Protein AF-A0A2T2X7V3-F1 (afdb_monomer_lite)

Secondary structure (DSSP, 8-state):
--PPBPHHHHHHHHHHHHHHTTTS--HHHHHTSPPEEEEE--SS-EEEEEE-SS-EEEEEEESSGGGS-HHHHHHHHHHHHHHHHGGG--HHHHHHHHHHSTTS-SEE-TTT--EESSHHHHHHHIIIIIIHHHHHHH--

pLDDT: mean 86.08, std 11.02, range [38.09, 95.12]

Sequence (140 aa):
MRKPLQTYYLRKLINTLVDASLTSPSLAEMVHHHLQVEWIRGRRLSQYRIFDSREVYWELSVIDAHGYTDLLYQQGLALLAIAVNGALVAPSDEERAKQLFPSRAFRTCPYCGQRFHSWLDYYGHYQLDHLLEHQRRKAI

Organism: NCBI:txid453960

InterPro domains:
  IPR013087 Zinc finger C2H2-type [PS00028] (109-130)

Structure (mmCIF, N/CA/C/O backbone):
data_AF-A0A2T2X7V3-F1
#
_entry.id   AF-A0A2T2X7V3-F1
#
loop_
_atom_site.group_PDB
_atom_site.id
_atom_site.type_symbol
_atom_site.label_atom_id
_atom_site.label_alt_id
_atom_site.label_comp_id
_atom_site.label_asym_id
_atom_site.label_entity_id
_atom_site.label_seq_id
_atom_site.pdbx_PDB_ins_code
_atom_site.Cartn_x
_atom_site.Cartn_y
_atom_site.Cartn_z
_atom_site.occupancy
_atom_site.B_iso_or_equiv
_atom_site.auth_seq_id
_atom_site.auth_comp_id
_atom_site.auth_asym_id
_atom_site.auth_atom_id
_atom_site.pdbx_PDB_model_num
ATOM 1 N N . MET A 1 1 ? -2.309 19.474 9.255 1.00 38.09 1 MET A N 1
ATOM 2 C CA . MET A 1 1 ? -3.763 19.383 9.542 1.00 38.09 1 MET A CA 1
ATOM 3 C C . MET A 1 1 ? -4.158 17.918 9.717 1.00 38.09 1 MET A C 1
ATOM 5 O O . MET A 1 1 ? -4.086 17.170 8.754 1.00 38.09 1 MET A O 1
ATOM 9 N N . ARG A 1 2 ? -4.554 17.511 10.932 1.00 55.66 2 ARG A N 1
ATOM 10 C CA . ARG A 1 2 ? -5.025 16.155 11.281 1.00 55.66 2 ARG A CA 1
ATOM 11 C C . ARG A 1 2 ? -6.539 16.040 11.046 1.00 55.66 2 ARG A C 1
ATOM 13 O O . ARG A 1 2 ? -7.309 16.073 12.001 1.00 55.66 2 ARG A O 1
ATOM 20 N N . LYS A 1 3 ? -7.000 16.001 9.791 1.00 69.25 3 LYS A N 1
ATOM 21 C CA . LYS A 1 3 ? -8.415 15.685 9.525 1.00 69.25 3 LYS A CA 1
ATOM 22 C C . LYS A 1 3 ? -8.567 14.164 9.498 1.00 69.25 3 LYS A C 1
ATOM 24 O O . LYS A 1 3 ? -7.898 13.531 8.684 1.00 69.25 3 LYS A O 1
ATOM 29 N N . PRO A 1 4 ? -9.390 13.571 10.375 1.00 80.94 4 PRO A N 1
ATOM 30 C CA . PRO A 1 4 ? -9.609 12.142 10.328 1.00 80.94 4 PRO A CA 1
ATOM 31 C C . PRO A 1 4 ? -10.398 11.777 9.062 1.00 80.94 4 PRO A C 1
ATOM 33 O O . PRO A 1 4 ? -11.247 12.537 8.593 1.00 80.94 4 PRO A O 1
ATOM 36 N N . LEU A 1 5 ? -10.072 10.628 8.486 1.00 87.00 5 LEU A N 1
ATOM 37 C CA . LEU A 1 5 ? -10.590 10.138 7.218 1.00 87.00 5 LEU A CA 1
ATOM 38 C C . LEU A 1 5 ? -11.748 9.164 7.452 1.00 87.00 5 LEU A C 1
ATOM 40 O O . LEU A 1 5 ? -11.781 8.427 8.435 1.00 87.00 5 LEU A O 1
ATOM 44 N N . GLN A 1 6 ? -12.688 9.126 6.515 1.00 90.62 6 GLN A N 1
ATOM 45 C CA . GLN A 1 6 ? -13.579 7.972 6.376 1.00 90.62 6 GLN A CA 1
ATOM 46 C C . GLN A 1 6 ? -12.868 6.874 5.582 1.00 90.62 6 GLN A C 1
ATOM 48 O O . GLN A 1 6 ? -11.966 7.151 4.783 1.00 90.62 6 GLN A O 1
ATOM 53 N N . THR A 1 7 ? -13.309 5.632 5.751 1.00 88.81 7 THR A N 1
ATOM 54 C CA . THR A 1 7 ? -12.705 4.441 5.141 1.00 88.81 7 THR A CA 1
ATOM 55 C C . THR A 1 7 ? -12.670 4.529 3.611 1.00 88.81 7 THR A C 1
ATOM 57 O O . THR A 1 7 ? -11.680 4.147 2.986 1.00 88.81 7 THR A O 1
ATOM 60 N N . TYR A 1 8 ? -13.689 5.134 2.991 1.00 90.62 8 TYR A N 1
ATOM 61 C CA . TYR A 1 8 ? -13.697 5.420 1.552 1.00 90.62 8 TYR A CA 1
ATOM 62 C C . TYR A 1 8 ? -12.515 6.305 1.110 1.00 90.62 8 TYR A C 1
ATOM 64 O O . TYR A 1 8 ? -11.807 5.979 0.152 1.00 90.62 8 TYR A O 1
ATOM 72 N N . TYR A 1 9 ? -12.267 7.407 1.824 1.00 91.75 9 TYR A N 1
ATOM 73 C CA . TYR A 1 9 ? -11.177 8.332 1.504 1.00 91.75 9 TYR A CA 1
ATOM 74 C C . TYR A 1 9 ? -9.807 7.739 1.815 1.00 91.75 9 TYR A C 1
ATOM 76 O O . TYR A 1 9 ? -8.867 7.990 1.065 1.00 91.75 9 TYR A O 1
ATOM 84 N N . LEU A 1 10 ? -9.703 6.908 2.856 1.0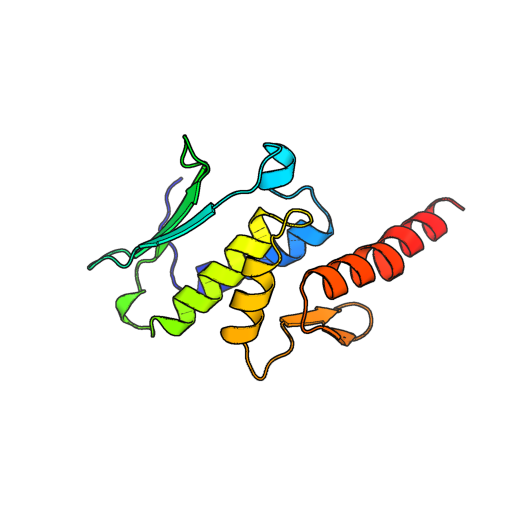0 91.44 10 LEU A N 1
ATOM 85 C CA . LEU A 1 10 ? -8.492 6.136 3.125 1.00 91.44 10 LEU A CA 1
ATOM 86 C C . LEU A 1 10 ? -8.139 5.242 1.930 1.00 91.44 10 LEU A C 1
ATOM 88 O O . LEU A 1 10 ? -7.010 5.284 1.451 1.00 91.44 10 LEU A O 1
ATOM 92 N N . ARG A 1 11 ? -9.104 4.475 1.403 1.00 90.19 11 ARG A N 1
ATOM 93 C CA . ARG A 1 11 ? -8.875 3.612 0.232 1.00 90.19 11 ARG A CA 1
ATOM 94 C C . ARG A 1 11 ? -8.400 4.417 -0.976 1.00 90.19 11 ARG A C 1
ATOM 96 O O . ARG A 1 11 ? -7.521 3.970 -1.710 1.00 90.19 11 ARG A O 1
ATOM 103 N N . LYS A 1 12 ? -8.996 5.592 -1.201 1.00 91.31 12 LYS A N 1
ATOM 104 C CA . LYS A 1 12 ? -8.592 6.492 -2.286 1.00 91.31 12 LYS A CA 1
ATOM 105 C C . LYS A 1 12 ? -7.152 6.972 -2.091 1.00 91.31 12 LYS A C 1
ATOM 107 O O . LYS A 1 12 ? -6.366 6.852 -3.020 1.00 91.31 12 LYS A O 1
ATOM 112 N N . LEU A 1 13 ? -6.809 7.433 -0.887 1.00 92.62 13 LEU A N 1
ATOM 113 C CA . LEU A 1 13 ? -5.464 7.895 -0.547 1.00 92.62 13 LEU A CA 1
ATOM 114 C C . LEU A 1 13 ? -4.416 6.796 -0.744 1.00 92.62 13 LEU A C 1
ATOM 116 O O . LEU A 1 13 ? -3.433 7.031 -1.432 1.00 92.62 13 LEU A O 1
ATOM 120 N N . ILE A 1 14 ? -4.640 5.600 -0.193 1.00 92.62 14 ILE A N 1
ATOM 121 C CA . ILE A 1 14 ? -3.696 4.479 -0.316 1.00 92.62 14 ILE A CA 1
ATOM 122 C C . ILE A 1 14 ? -3.443 4.151 -1.788 1.00 92.62 14 ILE A C 1
ATOM 124 O O . ILE A 1 14 ? -2.294 4.056 -2.196 1.00 92.62 14 ILE A O 1
ATOM 128 N N . ASN A 1 15 ? -4.494 4.047 -2.607 1.00 88.75 15 ASN A N 1
ATOM 129 C CA . ASN A 1 15 ? -4.325 3.802 -4.040 1.00 88.75 15 ASN A CA 1
ATOM 130 C C . ASN A 1 15 ? -3.517 4.905 -4.727 1.00 88.75 15 ASN A C 1
ATOM 132 O O . ASN A 1 15 ? -2.638 4.591 -5.519 1.00 88.75 15 ASN A O 1
ATOM 136 N N . THR A 1 16 ? -3.786 6.172 -4.402 1.00 90.38 16 THR A N 1
ATOM 137 C CA . THR A 1 16 ? -3.016 7.301 -4.932 1.00 90.38 16 THR A CA 1
ATOM 138 C C . THR A 1 16 ? -1.546 7.228 -4.529 1.00 90.38 16 THR A C 1
ATOM 140 O O . THR A 1 16 ? -0.693 7.509 -5.359 1.00 90.38 16 THR A O 1
ATOM 143 N N . LEU A 1 17 ? -1.234 6.832 -3.293 1.00 91.25 17 LEU A N 1
ATOM 144 C CA . LEU A 1 17 ? 0.151 6.681 -2.843 1.00 91.25 17 LEU A CA 1
ATOM 145 C C . LEU A 1 17 ? 0.857 5.514 -3.552 1.00 91.25 17 LEU A C 1
ATOM 147 O O . LEU A 1 17 ? 1.997 5.676 -3.967 1.00 91.25 17 LEU A O 1
ATOM 151 N N . VAL A 1 18 ? 0.175 4.376 -3.743 1.00 90.19 18 VAL A N 1
ATOM 152 C CA . VAL A 1 18 ? 0.707 3.231 -4.511 1.00 90.19 18 VAL A CA 1
ATOM 153 C C . VAL A 1 18 ? 0.972 3.611 -5.970 1.00 90.19 18 VAL A C 1
ATOM 155 O O . VAL A 1 18 ? 1.954 3.171 -6.550 1.00 90.19 18 VAL A O 1
ATOM 158 N N . ASP A 1 19 ? 0.107 4.417 -6.586 1.00 86.69 19 ASP A N 1
ATOM 159 C CA . ASP A 1 19 ? 0.345 4.884 -7.955 1.00 86.69 19 ASP A CA 1
ATOM 160 C C . ASP A 1 19 ? 1.479 5.920 -8.003 1.00 86.69 19 ASP A C 1
ATOM 162 O O . ASP A 1 19 ? 2.297 5.906 -8.918 1.00 86.69 19 ASP A O 1
ATOM 166 N N . ALA A 1 20 ? 1.564 6.806 -7.006 1.00 86.50 20 ALA A N 1
ATOM 167 C CA . ALA A 1 20 ? 2.602 7.831 -6.936 1.00 86.50 20 ALA A CA 1
ATOM 168 C C . ALA A 1 20 ? 4.007 7.240 -6.741 1.00 86.50 20 ALA A C 1
ATOM 170 O O . ALA A 1 20 ? 4.962 7.762 -7.322 1.00 86.50 20 ALA A O 1
ATOM 171 N N . SER A 1 21 ? 4.137 6.132 -5.999 1.00 86.50 21 SER A N 1
ATOM 172 C CA . SER A 1 21 ? 5.419 5.438 -5.805 1.00 86.50 21 SER A CA 1
ATOM 173 C C . SER A 1 21 ? 5.988 4.831 -7.095 1.00 86.50 21 SER A C 1
ATOM 175 O O . SER A 1 21 ? 7.137 4.401 -7.118 1.00 86.50 21 SER A O 1
ATOM 177 N N . LEU A 1 22 ? 5.226 4.839 -8.194 1.00 84.94 22 LEU A N 1
ATOM 178 C CA . LEU A 1 22 ? 5.709 4.466 -9.524 1.00 84.94 22 LEU A CA 1
ATOM 179 C C . LEU A 1 22 ? 6.466 5.590 -10.239 1.00 84.94 22 LEU A C 1
ATOM 181 O O . LEU A 1 22 ? 7.152 5.333 -11.219 1.00 84.94 22 LEU A O 1
ATOM 185 N N . THR A 1 23 ? 6.303 6.845 -9.829 1.00 84.12 23 THR A N 1
ATOM 186 C CA . THR A 1 23 ? 6.847 8.008 -10.560 1.00 84.12 23 THR A CA 1
ATOM 187 C C . THR A 1 23 ? 7.620 8.975 -9.679 1.00 84.12 23 THR A C 1
ATOM 189 O O . THR A 1 23 ? 8.237 9.911 -10.181 1.00 84.12 23 THR A O 1
ATOM 192 N N . SER A 1 24 ? 7.552 8.806 -8.365 1.00 85.00 24 SER A N 1
ATOM 193 C CA . SER A 1 24 ? 8.195 9.677 -7.389 1.00 85.00 24 SER A CA 1
ATOM 194 C C . SER A 1 24 ? 8.909 8.833 -6.341 1.00 85.00 24 SER A C 1
ATOM 196 O O . SER A 1 24 ? 8.449 7.718 -6.078 1.00 85.00 24 SER A O 1
ATOM 198 N N . PRO A 1 25 ? 9.998 9.349 -5.739 1.00 86.69 25 PRO A N 1
ATOM 199 C CA . PRO A 1 25 ? 10.665 8.659 -4.648 1.00 86.69 25 PRO A CA 1
ATOM 200 C C . PRO A 1 25 ? 9.671 8.303 -3.547 1.00 86.69 25 PRO A C 1
ATOM 202 O O . PRO A 1 25 ? 8.822 9.123 -3.176 1.00 86.69 25 PRO A O 1
ATOM 205 N N . SER A 1 26 ? 9.770 7.081 -3.040 1.00 89.19 26 SER A N 1
ATOM 206 C CA . SER A 1 26 ? 8.953 6.653 -1.909 1.00 89.19 26 SER A CA 1
ATOM 207 C C . SER A 1 26 ? 9.344 7.421 -0.641 1.00 89.19 26 SER A C 1
ATOM 209 O O . SER A 1 26 ? 10.439 7.983 -0.549 1.00 89.19 26 SER A O 1
ATOM 211 N N . LEU A 1 27 ? 8.468 7.450 0.370 1.00 90.62 27 LEU A N 1
ATOM 212 C CA . LEU A 1 27 ? 8.798 8.112 1.636 1.00 90.62 27 LEU A CA 1
ATOM 213 C C . LEU A 1 27 ? 10.056 7.489 2.258 1.00 90.62 27 LEU A C 1
ATOM 215 O O . LEU A 1 27 ? 10.932 8.222 2.702 1.00 90.62 27 LEU A O 1
ATOM 219 N N . ALA A 1 28 ? 10.160 6.158 2.220 1.00 91.62 28 ALA A N 1
ATOM 220 C CA . ALA A 1 28 ? 11.312 5.386 2.679 1.00 91.62 28 ALA A CA 1
ATOM 221 C C . ALA A 1 28 ? 12.606 5.755 1.938 1.00 91.62 28 ALA A C 1
ATOM 223 O O . ALA A 1 28 ? 13.657 5.911 2.556 1.00 91.62 28 ALA A O 1
ATOM 224 N N . GLU A 1 29 ? 12.540 5.943 0.619 1.00 90.12 29 GLU A N 1
ATOM 225 C CA . GLU A 1 29 ? 13.687 6.378 -0.184 1.00 90.12 29 GLU A CA 1
ATOM 226 C C . GLU A 1 29 ? 14.122 7.799 0.174 1.00 90.12 29 GLU A C 1
ATOM 228 O O . GLU A 1 29 ? 15.321 8.061 0.253 1.00 90.12 29 GLU A O 1
ATOM 233 N N . MET A 1 30 ? 13.170 8.698 0.451 1.00 89.88 30 MET A N 1
ATOM 234 C CA . MET A 1 30 ? 13.460 10.069 0.885 1.00 89.88 30 MET A CA 1
ATOM 235 C C . MET A 1 30 ? 14.145 10.129 2.257 1.00 89.88 30 MET A C 1
ATOM 237 O O . MET A 1 30 ? 14.917 11.053 2.505 1.00 89.88 30 MET A O 1
ATOM 241 N N . VAL A 1 31 ? 13.868 9.169 3.146 1.00 87.94 31 VAL A N 1
ATOM 242 C CA . VAL A 1 31 ? 14.493 9.068 4.480 1.00 87.94 31 VAL A CA 1
ATOM 243 C C . VAL A 1 31 ? 15.601 8.005 4.559 1.00 87.94 31 VAL A C 1
ATOM 245 O O . VAL A 1 31 ? 16.187 7.791 5.620 1.00 87.94 31 VAL A O 1
ATOM 248 N N . HIS A 1 32 ? 15.913 7.360 3.433 1.00 88.62 32 HIS A N 1
ATOM 249 C CA . HIS A 1 32 ? 16.953 6.345 3.249 1.00 88.62 32 HIS A CA 1
ATOM 250 C C . HIS A 1 32 ? 16.880 5.113 4.176 1.00 88.62 32 HIS A C 1
ATOM 252 O O . HIS A 1 32 ? 17.915 4.565 4.558 1.00 88.62 32 HIS A O 1
ATOM 258 N N . HIS A 1 33 ? 15.685 4.636 4.529 1.00 90.56 33 HIS A N 1
ATOM 259 C CA . HIS A 1 33 ? 15.504 3.386 5.283 1.00 90.56 33 HIS A CA 1
ATOM 260 C C . HIS A 1 33 ? 14.105 2.793 5.078 1.00 90.56 33 HIS A C 1
ATOM 262 O O . HIS A 1 33 ? 13.182 3.494 4.680 1.00 90.56 33 HIS A O 1
ATOM 268 N N . HIS A 1 34 ? 13.937 1.502 5.375 1.00 91.94 34 HIS A N 1
ATOM 269 C CA . HIS A 1 34 ? 12.639 0.829 5.290 1.00 91.94 34 HIS A CA 1
ATOM 270 C C . HIS A 1 34 ? 11.700 1.285 6.418 1.00 91.94 34 HIS A C 1
ATOM 272 O O . HIS A 1 34 ? 12.076 1.264 7.592 1.00 91.94 34 HIS A O 1
ATOM 278 N N . LEU A 1 35 ? 10.472 1.661 6.061 1.00 94.38 35 LEU A N 1
ATOM 279 C CA . LEU A 1 35 ? 9.460 2.169 6.982 1.00 94.38 35 LEU A CA 1
ATOM 280 C C . LEU A 1 35 ? 8.480 1.082 7.398 1.00 94.38 35 LEU A C 1
ATOM 282 O O . LEU A 1 35 ? 7.967 0.324 6.573 1.00 94.38 35 LEU A O 1
ATOM 286 N N . GLN A 1 36 ? 8.156 1.073 8.686 1.00 94.44 36 GLN A N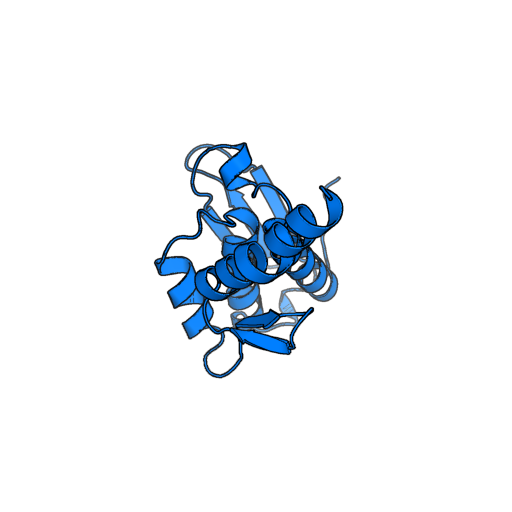 1
ATOM 287 C CA . GLN A 1 36 ? 7.137 0.207 9.251 1.00 94.44 36 GLN A CA 1
ATOM 288 C C . GLN A 1 36 ? 5.778 0.894 9.193 1.00 94.44 36 GLN A C 1
ATOM 290 O O . GLN A 1 36 ? 5.649 2.107 9.377 1.00 94.44 36 GLN A O 1
ATOM 295 N N . VAL A 1 37 ? 4.744 0.091 8.951 1.00 94.62 37 VAL A N 1
ATOM 296 C CA . VAL A 1 37 ? 3.358 0.539 9.028 1.00 94.62 37 VAL A CA 1
ATOM 297 C C . VAL A 1 37 ? 2.625 -0.345 10.021 1.00 94.62 37 VAL A C 1
ATOM 299 O O . VAL A 1 37 ? 2.683 -1.573 9.936 1.00 94.62 37 VAL A O 1
ATOM 302 N N . GLU A 1 38 ? 1.903 0.273 10.950 1.00 94.50 38 GLU A N 1
ATOM 303 C CA . GLU A 1 38 ? 1.024 -0.422 11.887 1.00 94.50 38 GLU A CA 1
ATOM 304 C C . GLU A 1 38 ? -0.413 0.075 11.764 1.00 94.50 38 GLU A C 1
ATOM 306 O O . GLU A 1 38 ? -0.669 1.221 11.388 1.00 94.50 38 GLU A O 1
ATOM 311 N N . TRP A 1 39 ? -1.358 -0.799 12.105 1.00 94.00 39 TRP A N 1
ATOM 312 C CA . TRP A 1 39 ? -2.762 -0.448 12.255 1.00 94.00 39 TRP A CA 1
ATOM 313 C C . TRP A 1 39 ? -3.211 -0.739 13.684 1.00 94.00 39 TRP A C 1
ATOM 315 O O . TRP A 1 39 ? -3.122 -1.871 14.158 1.00 94.00 39 TRP A O 1
ATOM 325 N N . ILE A 1 40 ? -3.723 0.290 14.353 1.00 93.00 40 ILE A N 1
ATOM 326 C CA . ILE A 1 40 ? -4.217 0.227 15.724 1.00 93.00 40 ILE A CA 1
ATOM 327 C C . ILE A 1 40 ? -5.729 0.403 15.688 1.00 93.00 40 ILE A C 1
ATOM 329 O O . ILE A 1 40 ? -6.249 1.466 15.324 1.00 93.00 40 ILE A O 1
ATOM 333 N N . ARG A 1 41 ? -6.452 -0.638 16.104 1.00 88.88 41 ARG A N 1
ATOM 334 C CA . ARG A 1 41 ? -7.905 -0.575 16.249 1.00 88.88 41 ARG A CA 1
ATOM 335 C C . ARG A 1 41 ? -8.263 0.185 17.519 1.00 88.88 41 ARG A C 1
ATOM 337 O O . ARG A 1 41 ? -7.933 -0.243 18.622 1.00 88.88 41 ARG A O 1
ATOM 344 N N . GLY A 1 42 ? -8.978 1.294 17.373 1.00 86.31 42 GLY A N 1
ATOM 345 C CA . GLY A 1 42 ? -9.502 2.044 18.511 1.00 86.31 42 GLY A CA 1
ATOM 346 C C . GLY A 1 42 ? -11.025 2.037 18.558 1.00 86.31 42 GLY A C 1
ATOM 347 O O . GLY A 1 42 ? -11.705 1.801 17.562 1.00 86.31 42 GLY A O 1
ATOM 348 N N . ARG A 1 43 ? -11.571 2.312 19.749 1.00 80.19 43 ARG A N 1
ATOM 349 C CA . ARG A 1 43 ? -13.022 2.265 20.012 1.00 80.19 43 ARG A CA 1
ATOM 350 C C . ARG A 1 43 ? -13.818 3.334 19.256 1.00 80.19 43 ARG A C 1
ATOM 352 O O . ARG A 1 43 ? -14.956 3.090 18.882 1.00 80.19 43 ARG A O 1
ATOM 359 N N . ARG A 1 44 ? -13.237 4.524 19.074 1.00 78.69 44 ARG A N 1
ATOM 360 C CA . ARG A 1 44 ? -13.851 5.655 18.344 1.00 78.69 44 ARG A CA 1
ATOM 361 C C . ARG A 1 44 ? -13.085 6.033 17.080 1.00 78.69 44 ARG A C 1
ATOM 363 O O . ARG A 1 44 ? -13.686 6.479 16.115 1.00 78.69 44 ARG A O 1
ATOM 370 N N . LEU A 1 45 ? -11.766 5.872 17.106 1.00 85.88 45 LEU A N 1
ATOM 371 C CA . LEU A 1 45 ? -10.856 6.199 16.017 1.00 85.88 45 LEU A CA 1
ATOM 372 C C . LEU A 1 45 ? -9.880 5.042 15.878 1.00 85.88 45 LEU A C 1
ATOM 374 O O . LEU A 1 45 ? -9.251 4.674 16.865 1.00 85.88 45 LEU A O 1
ATOM 378 N N . SER A 1 46 ? -9.757 4.478 14.684 1.00 91.06 46 SER A N 1
ATOM 379 C CA . SER A 1 46 ? -8.649 3.571 14.366 1.00 91.06 46 SER A CA 1
ATOM 380 C C . SER A 1 46 ? -7.548 4.345 13.657 1.00 91.06 46 SER A C 1
ATOM 382 O O . SER A 1 46 ? -7.826 5.372 13.043 1.00 91.06 46 SER A O 1
ATOM 384 N N . GLN A 1 47 ? -6.303 3.896 13.755 1.00 93.62 47 GLN A N 1
ATOM 385 C CA . GLN A 1 47 ? -5.158 4.655 13.259 1.00 93.62 47 GLN A CA 1
ATOM 386 C C . GLN A 1 47 ? -4.234 3.774 12.431 1.00 93.62 47 GLN A C 1
ATOM 388 O O . GLN A 1 47 ? -3.990 2.630 12.799 1.00 93.62 47 GLN A O 1
ATOM 393 N N . TYR A 1 48 ? -3.712 4.322 11.339 1.00 94.88 48 TYR A N 1
ATOM 394 C CA . TYR A 1 48 ? -2.498 3.821 10.707 1.00 94.88 48 TYR A CA 1
ATOM 395 C C . TYR A 1 48 ? -1.345 4.723 11.105 1.00 94.88 48 TYR A C 1
ATOM 397 O O . TYR A 1 48 ? -1.490 5.948 11.056 1.00 94.88 48 TYR A O 1
ATOM 405 N N . ARG A 1 49 ? -0.212 4.133 11.465 1.00 95.00 49 ARG A N 1
ATOM 406 C CA . ARG A 1 49 ? 1.021 4.873 11.732 1.00 95.00 49 ARG A CA 1
ATOM 407 C C . ARG A 1 49 ? 2.120 4.373 10.823 1.00 95.00 49 ARG A C 1
ATOM 409 O O . ARG A 1 49 ? 2.253 3.170 10.630 1.00 95.00 49 ARG A O 1
ATOM 416 N N . ILE A 1 50 ? 2.869 5.319 10.274 1.00 94.94 50 ILE A N 1
ATOM 417 C CA . ILE A 1 50 ? 4.063 5.098 9.468 1.00 94.94 50 ILE A CA 1
ATOM 418 C C . ILE A 1 50 ? 5.227 5.640 10.280 1.00 94.94 50 ILE A C 1
ATOM 420 O O . ILE A 1 50 ? 5.221 6.814 10.664 1.00 94.94 50 ILE A O 1
ATOM 424 N N . PHE A 1 51 ? 6.183 4.778 10.578 1.00 94.06 51 PHE A N 1
ATOM 425 C CA . PHE A 1 51 ? 7.240 5.063 11.533 1.00 94.06 51 PHE A CA 1
ATOM 426 C C . PHE A 1 51 ? 8.500 4.268 11.198 1.00 94.06 51 PHE A C 1
ATOM 428 O O . PHE A 1 51 ? 8.453 3.275 10.468 1.00 94.06 51 PHE A O 1
ATOM 435 N N . ASP A 1 52 ? 9.624 4.716 11.735 1.00 91.06 52 ASP A N 1
ATOM 436 C CA . ASP A 1 52 ? 10.836 3.912 11.839 1.00 91.06 52 ASP A CA 1
ATOM 437 C C . ASP A 1 52 ? 11.098 3.532 13.301 1.00 91.06 52 ASP A C 1
ATOM 439 O O . ASP A 1 52 ? 10.258 3.703 14.179 1.00 91.06 52 ASP A O 1
ATOM 443 N N . SER A 1 53 ? 12.295 3.035 13.597 1.00 85.56 53 SER A N 1
ATOM 444 C CA . SER A 1 53 ? 12.682 2.676 14.965 1.00 85.56 53 SER A CA 1
ATOM 445 C C . SER A 1 53 ? 12.626 3.816 16.003 1.00 85.56 53 SER A C 1
ATOM 447 O O . SER A 1 53 ? 12.729 3.528 17.196 1.00 85.56 53 SER A O 1
ATOM 449 N N . ARG A 1 54 ? 12.518 5.091 15.599 1.00 84.00 54 ARG A N 1
ATOM 450 C CA . ARG A 1 54 ? 12.707 6.260 16.478 1.00 84.00 54 ARG A CA 1
ATOM 451 C C . ARG A 1 54 ? 11.600 7.307 16.377 1.00 84.00 54 ARG A C 1
ATOM 453 O O . ARG A 1 54 ? 11.384 8.025 17.352 1.00 84.00 54 ARG A O 1
ATOM 460 N N . GLU A 1 55 ? 10.910 7.410 15.247 1.00 90.00 55 GLU A N 1
ATOM 461 C CA . GLU A 1 55 ? 9.995 8.508 14.955 1.00 90.00 55 GLU A CA 1
ATOM 462 C C . GLU A 1 55 ? 8.758 8.060 14.165 1.00 90.00 55 GLU A C 1
ATOM 464 O O . GLU A 1 55 ? 8.811 7.210 13.277 1.00 90.00 55 GLU A O 1
ATOM 469 N N . VAL A 1 56 ? 7.618 8.686 14.475 1.00 92.12 56 VAL A N 1
ATOM 470 C CA . VAL A 1 56 ? 6.383 8.553 13.697 1.00 92.12 56 VAL A CA 1
ATOM 471 C C . VAL A 1 56 ? 6.325 9.671 12.661 1.00 92.12 56 VAL A C 1
ATOM 473 O O . VAL A 1 56 ? 6.055 10.823 13.001 1.00 92.12 56 VAL A O 1
ATOM 476 N N . TYR A 1 57 ? 6.504 9.322 11.390 1.00 90.56 57 TYR A N 1
ATOM 477 C CA . TYR A 1 57 ? 6.448 10.268 10.273 1.00 90.56 57 TYR A CA 1
ATOM 478 C C . TYR A 1 57 ? 5.022 10.670 9.913 1.00 90.56 57 TYR A C 1
ATOM 480 O O . TYR A 1 57 ? 4.756 11.824 9.571 1.00 90.56 57 TYR A O 1
ATOM 488 N N . TRP A 1 58 ? 4.085 9.719 9.966 1.00 91.31 58 TRP A N 1
ATOM 489 C CA . TRP A 1 58 ? 2.709 9.989 9.568 1.00 91.31 58 TRP A CA 1
ATOM 490 C C . TRP A 1 58 ? 1.706 9.164 10.365 1.00 91.31 58 TRP A C 1
ATOM 492 O O . TRP A 1 58 ? 1.862 7.961 10.550 1.00 91.31 58 TRP A O 1
ATOM 502 N N . GLU A 1 59 ? 0.632 9.819 10.802 1.00 93.25 59 GLU A N 1
ATOM 503 C CA . GLU A 1 59 ? -0.518 9.181 11.430 1.00 93.25 59 GLU A CA 1
ATOM 504 C C . GLU A 1 59 ? -1.794 9.502 10.640 1.00 93.25 59 GLU A C 1
ATOM 506 O O . GLU A 1 59 ? -2.136 10.669 10.417 1.00 93.25 59 GLU A O 1
ATOM 511 N N . LEU A 1 60 ? -2.518 8.458 10.239 1.00 91.94 60 LEU A N 1
ATOM 512 C CA . LEU A 1 60 ? -3.791 8.538 9.530 1.00 91.94 60 LEU A CA 1
ATOM 513 C C . LEU A 1 60 ? -4.898 8.001 10.434 1.00 91.94 60 LEU A C 1
ATOM 515 O O . LEU A 1 60 ? -4.950 6.812 10.735 1.00 91.94 60 LEU A O 1
ATOM 519 N N . SER A 1 61 ? -5.807 8.873 10.859 1.00 93.50 61 SER A N 1
ATOM 520 C CA . SER A 1 61 ? -6.945 8.485 11.701 1.00 93.50 61 SER A CA 1
ATOM 521 C C . SER A 1 61 ? -8.176 8.158 10.857 1.00 93.50 61 SER A C 1
ATOM 523 O O . SER A 1 61 ? -8.470 8.880 9.909 1.00 93.50 61 SER A O 1
ATOM 525 N N . VAL A 1 62 ? -8.918 7.116 11.233 1.00 92.25 62 VAL A N 1
ATOM 526 C CA . VAL A 1 62 ? -10.121 6.614 10.555 1.00 92.25 62 VAL A CA 1
ATOM 527 C C . VAL A 1 62 ? -11.301 6.598 11.527 1.00 92.25 62 VAL A C 1
ATOM 529 O O . VAL A 1 62 ? -11.219 5.966 12.582 1.00 92.25 62 VAL A O 1
ATOM 532 N N . ILE A 1 63 ? -12.396 7.285 11.186 1.00 92.12 63 ILE A N 1
ATOM 533 C CA . ILE A 1 63 ? -13.530 7.516 12.112 1.00 92.12 63 ILE A CA 1
ATOM 534 C C . ILE A 1 63 ? -14.642 6.471 12.050 1.00 92.12 63 ILE A C 1
ATOM 536 O O . ILE A 1 63 ? -15.327 6.225 13.037 1.00 92.12 63 ILE A O 1
ATOM 540 N N . ASP A 1 64 ? -14.836 5.846 10.897 1.00 90.69 64 ASP A N 1
ATOM 541 C CA . ASP A 1 64 ? -15.943 4.927 10.624 1.00 90.69 64 ASP A CA 1
ATOM 542 C C . ASP A 1 64 ? -15.498 3.460 10.680 1.00 90.69 64 ASP A C 1
ATOM 544 O O . ASP A 1 64 ? -16.190 2.573 10.189 1.00 90.69 64 ASP A O 1
ATOM 548 N N . ALA A 1 65 ? -14.345 3.190 11.306 1.00 85.38 65 ALA A N 1
ATOM 549 C CA . ALA A 1 65 ? -13.694 1.889 11.201 1.00 85.38 65 ALA A CA 1
ATOM 550 C C . ALA A 1 65 ? -14.470 0.718 11.819 1.00 85.38 65 ALA A C 1
ATOM 552 O O . ALA A 1 65 ? -14.293 -0.436 11.443 1.00 85.38 65 ALA A O 1
ATOM 553 N N . HIS A 1 66 ? -15.363 1.021 12.755 1.00 84.75 66 HIS A N 1
ATOM 554 C CA . HIS A 1 66 ? -16.242 0.050 13.394 1.00 84.75 66 HIS A CA 1
ATOM 555 C C . HIS A 1 66 ? -17.264 -0.570 12.427 1.00 84.75 66 HIS A C 1
ATOM 557 O O . HIS A 1 66 ? -17.746 -1.665 12.693 1.00 84.75 66 HIS A O 1
ATOM 563 N N . GLY A 1 67 ? -17.589 0.112 11.323 1.00 85.25 67 GLY A N 1
ATOM 564 C CA . GLY A 1 67 ? -18.553 -0.362 10.330 1.00 85.25 67 GLY A CA 1
ATOM 565 C C . GLY A 1 67 ? -17.993 -1.390 9.344 1.00 85.25 67 GLY A C 1
ATOM 566 O O . GLY A 1 67 ? -18.743 -1.887 8.508 1.00 85.25 67 GLY A O 1
ATOM 567 N N . TYR A 1 68 ? -16.697 -1.710 9.415 1.00 87.50 68 TYR A N 1
ATOM 568 C CA . TYR A 1 68 ? -16.024 -2.583 8.453 1.00 87.50 68 TYR A CA 1
ATOM 569 C C . TYR A 1 68 ? -15.243 -3.708 9.144 1.00 87.50 68 TYR A C 1
ATOM 571 O O . TYR A 1 68 ? -14.893 -3.638 10.322 1.00 87.50 68 TYR A O 1
ATOM 579 N N . THR A 1 69 ? -14.964 -4.767 8.385 1.00 89.69 69 THR A N 1
ATOM 580 C CA . THR A 1 69 ? -14.200 -5.935 8.841 1.00 89.69 69 THR A CA 1
ATOM 581 C C . THR A 1 69 ? -12.710 -5.631 8.979 1.00 89.69 69 THR A C 1
ATOM 583 O O . THR A 1 69 ? -12.149 -4.940 8.129 1.00 89.69 69 THR A O 1
ATOM 586 N N . ASP A 1 70 ? -12.034 -6.273 9.931 1.00 89.88 70 ASP A N 1
ATOM 587 C CA . ASP A 1 70 ? -10.585 -6.112 10.142 1.00 89.88 70 ASP A CA 1
ATOM 588 C C . ASP A 1 70 ? -9.748 -6.499 8.921 1.00 89.88 70 ASP A C 1
ATOM 590 O O . ASP A 1 70 ? -8.732 -5.863 8.649 1.00 89.88 70 ASP A O 1
ATOM 594 N N . LEU A 1 71 ? -10.218 -7.465 8.124 1.00 90.50 71 LEU A N 1
ATOM 595 C CA . LEU A 1 71 ? -9.576 -7.855 6.867 1.00 90.50 71 LEU A CA 1
ATOM 596 C C . LEU A 1 71 ? -9.367 -6.659 5.925 1.00 90.50 71 LEU A C 1
ATOM 598 O O . LEU A 1 71 ? -8.312 -6.538 5.308 1.00 90.50 71 LEU A O 1
ATOM 602 N N . LEU A 1 72 ? -10.338 -5.746 5.848 1.00 89.62 72 LEU A N 1
ATOM 603 C CA . LEU A 1 72 ? -10.253 -4.560 4.995 1.00 89.62 72 LEU A CA 1
ATOM 604 C C . LEU A 1 72 ? -9.134 -3.618 5.460 1.00 89.62 72 LEU A C 1
ATOM 606 O O . LEU A 1 72 ? -8.436 -3.030 4.634 1.00 89.62 72 LEU A O 1
ATOM 610 N N . TYR A 1 73 ? -8.924 -3.498 6.773 1.00 90.50 73 TYR A N 1
ATOM 611 C CA . TYR A 1 73 ? -7.841 -2.685 7.323 1.00 90.50 73 TYR A CA 1
ATOM 612 C C . TYR A 1 73 ? -6.483 -3.369 7.200 1.00 90.50 73 TYR A C 1
ATOM 614 O O . TYR A 1 73 ? -5.489 -2.714 6.910 1.00 90.50 73 TYR A O 1
ATOM 622 N N . GLN A 1 74 ? -6.426 -4.694 7.328 1.00 92.62 74 GLN A N 1
ATOM 623 C CA . GLN A 1 74 ? -5.203 -5.445 7.046 1.00 92.62 74 GLN A CA 1
ATOM 624 C C . GLN A 1 74 ? -4.793 -5.330 5.572 1.00 92.62 74 GLN A C 1
ATOM 626 O O . GLN A 1 74 ? -3.615 -5.142 5.276 1.00 92.62 74 GLN A O 1
ATOM 631 N N . GLN A 1 75 ? -5.757 -5.371 4.651 1.00 91.75 75 GLN A N 1
ATOM 632 C CA . GLN A 1 75 ? -5.530 -5.097 3.231 1.00 91.75 75 GLN A CA 1
ATOM 633 C C . GLN A 1 75 ? -5.012 -3.672 3.008 1.00 91.75 75 GLN A C 1
ATOM 635 O O . GLN A 1 75 ? -4.032 -3.479 2.292 1.00 91.75 75 GLN A O 1
ATOM 640 N N . GLY A 1 76 ? -5.629 -2.675 3.653 1.00 92.44 76 GLY A N 1
ATOM 641 C CA . GLY A 1 76 ? -5.147 -1.293 3.626 1.00 92.44 76 GLY A CA 1
ATOM 642 C C . GLY A 1 76 ? -3.721 -1.156 4.163 1.00 92.44 76 GLY A C 1
ATOM 643 O O . GLY A 1 76 ? -2.907 -0.465 3.560 1.00 92.44 76 GLY A O 1
ATOM 644 N N . LEU A 1 77 ? -3.398 -1.868 5.243 1.00 94.75 77 LEU A N 1
ATOM 645 C CA . LEU A 1 77 ? -2.079 -1.878 5.869 1.00 94.75 77 LEU A CA 1
ATOM 646 C C . LEU A 1 77 ? -1.004 -2.415 4.920 1.00 94.75 77 LEU A C 1
ATOM 648 O O . LEU A 1 77 ? 0.028 -1.775 4.749 1.00 94.75 77 LEU A O 1
ATOM 652 N N . ALA A 1 78 ? -1.266 -3.552 4.273 1.00 93.94 78 ALA A N 1
ATOM 653 C CA . ALA A 1 78 ? -0.335 -4.148 3.318 1.00 93.94 78 ALA A CA 1
ATOM 654 C C . ALA A 1 78 ? -0.098 -3.240 2.099 1.00 93.94 78 ALA A C 1
ATOM 656 O O . ALA A 1 78 ? 1.041 -3.026 1.696 1.00 93.94 78 ALA A O 1
ATOM 657 N N . LEU A 1 79 ? -1.162 -2.646 1.546 1.00 93.50 79 LEU A N 1
ATOM 658 C CA . LEU A 1 79 ? -1.033 -1.708 0.427 1.00 93.50 79 LEU A CA 1
ATOM 659 C C . LEU A 1 79 ? -0.306 -0.419 0.827 1.00 93.50 79 LEU A C 1
ATOM 661 O O . LEU A 1 79 ? 0.473 0.109 0.039 1.00 93.50 79 LEU A O 1
ATOM 665 N N . LEU A 1 80 ? -0.539 0.092 2.038 1.00 95.12 80 LEU A N 1
ATOM 666 C CA . LEU A 1 80 ? 0.142 1.285 2.531 1.00 95.12 80 LEU A CA 1
ATOM 667 C C . LEU A 1 80 ? 1.639 1.029 2.746 1.00 95.12 80 LEU A C 1
ATOM 669 O O . LEU A 1 80 ? 2.434 1.893 2.394 1.00 95.12 80 LEU A O 1
ATOM 673 N N . ALA A 1 81 ? 2.026 -0.149 3.247 1.00 94.75 81 ALA A N 1
ATOM 674 C CA . ALA A 1 81 ? 3.432 -0.542 3.379 1.00 94.75 81 ALA A CA 1
ATOM 675 C C . ALA A 1 81 ? 4.156 -0.531 2.024 1.00 94.75 81 ALA A C 1
ATOM 677 O O . ALA A 1 81 ? 5.238 0.041 1.908 1.00 94.75 81 ALA A O 1
ATOM 678 N N . ILE A 1 82 ? 3.514 -1.069 0.984 1.00 93.44 82 ILE A N 1
ATOM 679 C CA . ILE A 1 82 ? 4.013 -1.006 -0.396 1.00 93.44 82 ILE A CA 1
ATOM 680 C C . ILE A 1 82 ? 4.120 0.447 -0.873 1.00 93.44 82 ILE A C 1
ATOM 682 O O . ILE A 1 82 ? 5.139 0.846 -1.430 1.00 93.44 82 ILE A O 1
ATOM 686 N N . ALA A 1 83 ? 3.091 1.258 -0.625 1.00 93.06 83 ALA A N 1
ATOM 687 C CA . ALA A 1 83 ? 3.048 2.645 -1.074 1.00 93.06 83 ALA A CA 1
ATOM 688 C C . ALA A 1 83 ? 4.185 3.501 -0.495 1.00 93.06 83 ALA A C 1
ATOM 690 O O . ALA A 1 83 ? 4.803 4.281 -1.216 1.00 93.06 83 ALA A O 1
ATOM 691 N N . VAL A 1 84 ? 4.459 3.369 0.807 1.00 95.12 84 VAL A N 1
ATOM 692 C CA . VAL A 1 84 ? 5.472 4.193 1.487 1.00 95.12 84 VAL A CA 1
ATOM 693 C C . VAL A 1 84 ? 6.893 3.708 1.239 1.00 95.12 84 VAL A C 1
ATOM 695 O O . VAL A 1 84 ? 7.805 4.531 1.272 1.00 95.12 84 VAL A O 1
ATOM 698 N N . ASN A 1 85 ? 7.079 2.408 0.980 1.00 94.00 85 ASN A N 1
ATOM 699 C CA . ASN A 1 85 ? 8.395 1.825 0.730 1.00 94.00 85 ASN A CA 1
ATOM 700 C C . ASN A 1 85 ? 8.785 1.817 -0.754 1.00 94.00 85 ASN A C 1
ATOM 702 O O . ASN A 1 85 ? 9.969 1.933 -1.061 1.00 94.00 85 ASN A O 1
ATOM 706 N N . GLY A 1 86 ? 7.829 1.762 -1.685 1.00 91.25 86 GLY A N 1
ATOM 707 C CA . GLY A 1 86 ? 8.105 1.810 -3.125 1.00 91.25 86 GLY A CA 1
ATOM 708 C C . GLY A 1 86 ? 9.089 0.723 -3.563 1.00 91.25 86 GLY A C 1
ATOM 709 O O . GLY A 1 86 ? 8.804 -0.462 -3.382 1.00 91.25 86 GLY A O 1
ATOM 710 N N . ALA A 1 87 ? 10.243 1.100 -4.126 1.00 85.56 87 ALA A N 1
ATOM 711 C CA . ALA A 1 87 ? 11.257 0.128 -4.545 1.00 85.56 87 ALA A CA 1
ATOM 712 C C . ALA A 1 87 ? 11.958 -0.566 -3.360 1.00 85.56 87 ALA A C 1
ATOM 714 O O . ALA A 1 87 ? 12.554 -1.624 -3.540 1.00 85.56 87 ALA A O 1
ATOM 715 N N . LEU A 1 88 ? 11.854 -0.018 -2.143 1.00 89.94 88 LEU A N 1
ATOM 716 C CA . LEU A 1 88 ? 12.393 -0.600 -0.905 1.00 89.94 88 LEU A CA 1
ATOM 717 C C . LEU A 1 88 ? 11.424 -1.574 -0.214 1.00 89.94 88 LEU A C 1
ATOM 719 O O . LEU A 1 88 ? 11.566 -1.843 0.984 1.00 89.94 88 LEU A O 1
ATOM 723 N N . VAL A 1 89 ? 10.405 -2.069 -0.924 1.00 90.56 89 VAL A N 1
ATOM 724 C CA . VAL A 1 89 ? 9.473 -3.050 -0.360 1.00 90.56 89 VAL A CA 1
ATOM 725 C C . VAL A 1 89 ? 10.224 -4.315 0.073 1.00 90.56 89 VAL A C 1
ATOM 727 O O . VAL A 1 89 ? 11.104 -4.799 -0.643 1.00 90.56 89 VAL A O 1
ATOM 730 N N . ALA A 1 90 ? 9.878 -4.879 1.232 1.00 90.38 90 ALA A N 1
ATOM 731 C CA . ALA A 1 90 ? 10.464 -6.141 1.664 1.00 90.38 90 ALA A CA 1
ATOM 732 C C . ALA A 1 90 ? 9.699 -7.332 1.052 1.00 90.38 90 ALA A C 1
ATOM 734 O O . ALA A 1 90 ? 8.478 -7.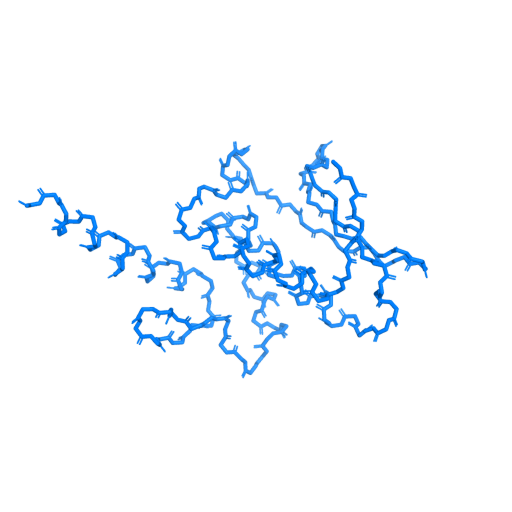258 0.883 1.00 90.38 90 ALA A O 1
ATOM 735 N N . PRO A 1 91 ? 10.354 -8.484 0.806 1.00 90.50 91 PRO A N 1
ATOM 736 C CA . PRO A 1 91 ? 9.665 -9.693 0.343 1.00 90.50 91 PRO A CA 1
ATOM 737 C C . PRO A 1 91 ? 8.503 -10.126 1.252 1.00 90.50 91 PRO A C 1
ATOM 739 O O . PRO A 1 91 ? 7.485 -10.625 0.779 1.00 90.50 91 PRO A O 1
ATOM 742 N N . SER A 1 92 ? 8.614 -9.893 2.563 1.00 91.88 92 SER A N 1
ATOM 743 C CA . SER A 1 92 ? 7.549 -10.184 3.529 1.00 91.88 92 SER A CA 1
ATOM 744 C C . SER A 1 92 ? 6.288 -9.346 3.315 1.00 91.88 92 SER A C 1
ATOM 746 O O . SER A 1 92 ? 5.188 -9.835 3.576 1.00 91.88 92 SER A O 1
ATOM 748 N N . ASP A 1 93 ? 6.422 -8.106 2.840 1.00 91.19 93 ASP A N 1
ATOM 749 C CA . ASP A 1 93 ? 5.271 -7.246 2.551 1.00 91.19 93 ASP A CA 1
ATOM 750 C C . ASP A 1 93 ? 4.528 -7.736 1.308 1.00 91.19 93 ASP A C 1
ATOM 752 O O . ASP A 1 93 ? 3.295 -7.734 1.284 1.00 91.19 93 ASP A O 1
ATOM 756 N N . GLU A 1 94 ? 5.263 -8.220 0.301 1.00 89.50 94 GLU A N 1
ATOM 757 C CA . GLU A 1 94 ? 4.663 -8.839 -0.881 1.00 89.50 94 GLU A CA 1
ATOM 758 C C . GLU A 1 94 ? 3.886 -10.100 -0.531 1.00 89.50 94 GLU A C 1
ATOM 760 O O . GLU A 1 94 ? 2.734 -10.249 -0.940 1.00 89.50 94 GLU A O 1
ATOM 765 N N . GLU A 1 95 ? 4.493 -11.005 0.237 1.00 90.19 95 GLU A N 1
ATOM 766 C CA . GLU A 1 95 ? 3.836 -12.248 0.642 1.00 90.19 95 GLU A CA 1
ATOM 767 C C . GLU A 1 95 ? 2.593 -11.964 1.482 1.00 90.19 95 GLU A C 1
ATOM 769 O O . GLU A 1 95 ? 1.529 -12.546 1.254 1.00 90.19 95 GLU A O 1
ATOM 774 N N . ARG A 1 96 ? 2.677 -10.986 2.387 1.00 90.81 96 ARG A N 1
ATOM 775 C CA . ARG A 1 96 ? 1.520 -10.519 3.149 1.00 90.81 96 ARG A CA 1
ATOM 776 C C . ARG A 1 96 ? 0.424 -9.968 2.239 1.00 90.81 96 ARG A C 1
ATOM 778 O O . ARG A 1 96 ? -0.747 -10.291 2.442 1.00 90.81 96 ARG A O 1
ATOM 785 N N . ALA A 1 97 ? 0.769 -9.150 1.245 1.00 89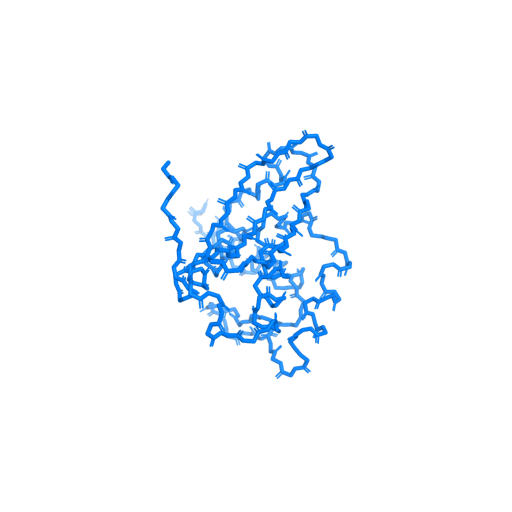.50 97 ALA A N 1
ATOM 786 C CA . ALA A 1 97 ? -0.203 -8.645 0.284 1.00 89.50 97 ALA A CA 1
ATOM 787 C C . ALA A 1 97 ? -0.852 -9.803 -0.495 1.00 89.50 97 ALA A C 1
ATOM 789 O O . ALA A 1 97 ? -2.076 -9.907 -0.512 1.00 89.50 97 ALA A O 1
ATOM 790 N N . LYS A 1 98 ? -0.072 -10.736 -1.049 1.00 88.12 98 LYS A N 1
ATOM 791 C CA . LYS A 1 98 ? -0.596 -11.913 -1.769 1.00 88.12 98 LYS A CA 1
ATOM 792 C C . LYS A 1 98 ? -1.579 -12.723 -0.920 1.00 88.12 98 LYS A C 1
ATOM 794 O O . LYS A 1 98 ? -2.662 -13.059 -1.395 1.00 88.12 98 LYS A O 1
ATOM 799 N N . GLN A 1 99 ? -1.251 -12.972 0.348 1.00 89.94 99 GLN A N 1
ATOM 800 C CA . GLN A 1 99 ? -2.122 -13.694 1.284 1.00 89.94 99 GLN A CA 1
ATOM 801 C C . GLN A 1 99 ? -3.436 -12.956 1.570 1.00 89.94 99 GLN A C 1
ATOM 803 O O . GLN A 1 99 ? -4.485 -13.585 1.700 1.00 89.94 99 GLN A O 1
ATOM 808 N N . LEU A 1 100 ? -3.396 -11.623 1.649 1.00 89.94 100 LEU A N 1
ATOM 809 C CA . LEU A 1 100 ? -4.575 -10.784 1.884 1.00 89.94 100 LEU A CA 1
ATOM 810 C C . LEU A 1 100 ? -5.408 -10.540 0.612 1.00 89.94 100 LEU A C 1
ATOM 812 O O . LEU A 1 100 ? -6.560 -10.104 0.712 1.00 89.94 100 LEU A O 1
ATOM 816 N N . PHE A 1 101 ? -4.864 -10.853 -0.569 1.00 85.31 101 PHE A N 1
ATOM 817 C CA . PHE A 1 101 ? -5.516 -10.746 -1.878 1.00 85.31 101 PHE A CA 1
ATOM 818 C C . PHE A 1 101 ? -5.464 -12.074 -2.676 1.00 85.31 101 PHE A C 1
ATOM 820 O O . PHE A 1 101 ? -5.075 -12.072 -3.843 1.00 85.31 101 PHE A O 1
ATOM 827 N N . PRO A 1 102 ? -5.925 -13.215 -2.122 1.00 71.75 102 PRO A N 1
ATOM 828 C CA . PRO A 1 102 ? -5.594 -14.558 -2.626 1.00 71.75 102 PRO A CA 1
ATOM 829 C C . PRO A 1 102 ? -6.214 -14.931 -3.984 1.00 71.75 102 PRO A C 1
ATOM 831 O O . PRO A 1 102 ? -5.966 -16.010 -4.513 1.00 71.75 102 PRO A O 1
ATOM 834 N N . SER A 1 103 ? -7.064 -14.081 -4.560 1.00 74.12 103 SER A N 1
ATOM 835 C CA . SER A 1 103 ? -7.751 -14.354 -5.835 1.00 74.12 103 SER A CA 1
ATOM 836 C C . SER A 1 103 ? -7.856 -13.118 -6.721 1.00 74.12 103 SER A C 1
ATOM 838 O O . SER A 1 103 ? -8.684 -13.061 -7.631 1.00 74.12 103 SER A O 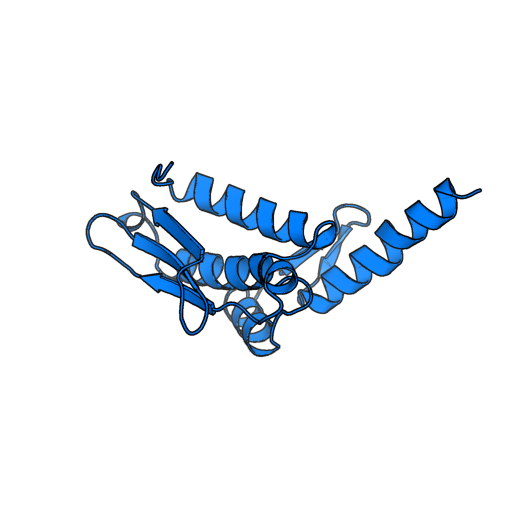1
ATOM 840 N N . ARG A 1 104 ? -7.082 -12.076 -6.412 1.00 79.25 104 ARG A N 1
ATOM 841 C CA . ARG A 1 104 ? -7.136 -10.802 -7.121 1.00 79.25 104 ARG A CA 1
ATOM 842 C C . ARG A 1 104 ? -5.740 -10.442 -7.580 1.00 79.25 104 ARG A C 1
ATOM 844 O O . ARG A 1 104 ? -4.790 -10.539 -6.812 1.00 79.25 104 ARG A O 1
ATOM 851 N N . ALA A 1 105 ? -5.646 -9.986 -8.825 1.00 81.81 105 ALA A N 1
ATOM 852 C CA . ALA A 1 105 ? -4.457 -9.283 -9.262 1.00 81.81 105 ALA A CA 1
ATOM 853 C C . ALA A 1 105 ? -4.225 -8.119 -8.294 1.00 81.81 105 ALA A C 1
ATOM 855 O O . ALA A 1 105 ? -5.154 -7.367 -7.984 1.00 81.81 105 ALA A O 1
ATOM 856 N N . PHE A 1 106 ? -2.990 -8.000 -7.828 1.00 79.38 106 PHE A N 1
ATOM 857 C CA . PHE A 1 106 ? -2.540 -6.884 -7.017 1.00 79.38 106 PHE A CA 1
ATOM 858 C C . PHE A 1 106 ? -2.811 -5.558 -7.748 1.00 79.38 106 PHE A C 1
ATOM 860 O O . PHE A 1 106 ? -3.390 -4.625 -7.188 1.00 79.38 106 PHE A O 1
ATOM 867 N N . ARG A 1 107 ? -2.458 -5.500 -9.040 1.00 84.94 107 ARG A N 1
ATOM 868 C CA . ARG A 1 107 ? -2.730 -4.360 -9.921 1.00 84.94 107 ARG A CA 1
ATOM 869 C C . ARG A 1 107 ? -2.925 -4.823 -11.358 1.00 84.94 107 ARG A C 1
ATOM 871 O O . ARG A 1 107 ? -2.502 -5.907 -11.756 1.00 84.94 107 ARG A O 1
ATOM 878 N N . THR A 1 108 ? -3.567 -3.972 -12.143 1.00 87.19 108 THR A N 1
ATOM 879 C CA . THR A 1 108 ? -3.570 -4.057 -13.603 1.00 87.19 108 THR A CA 1
ATOM 880 C C . THR A 1 108 ? -2.851 -2.823 -14.127 1.00 87.19 108 THR A C 1
ATOM 882 O O . THR A 1 108 ? -3.173 -1.718 -13.692 1.00 87.19 108 THR A O 1
ATOM 885 N N . CYS A 1 109 ? -1.876 -3.004 -15.016 1.00 87.38 109 CYS A N 1
ATOM 886 C CA . CYS A 1 109 ? -1.157 -1.895 -15.626 1.00 87.38 109 CYS A CA 1
ATOM 887 C C . CYS A 1 109 ? -2.143 -1.012 -16.405 1.00 87.38 109 CYS A C 1
ATOM 889 O O . CYS A 1 109 ? -2.856 -1.531 -17.269 1.00 87.38 109 CYS A O 1
ATOM 891 N N . PRO A 1 110 ? -2.206 0.302 -16.128 1.00 84.56 110 PRO A N 1
ATOM 892 C CA . PRO A 1 110 ? -3.169 1.184 -16.781 1.00 84.56 110 PRO A CA 1
ATOM 893 C C . PRO A 1 110 ? -2.856 1.425 -18.265 1.00 84.56 110 PRO A C 1
ATOM 895 O O . PRO A 1 110 ? -3.750 1.826 -19.003 1.00 84.56 110 PRO A O 1
ATOM 898 N N . TYR A 1 111 ? -1.619 1.172 -18.709 1.00 85.81 111 TYR A N 1
ATOM 899 C CA . TYR A 1 111 ? -1.187 1.402 -20.091 1.00 85.81 111 TYR A CA 1
ATOM 900 C C . TYR A 1 111 ? -1.463 0.212 -21.015 1.00 85.81 111 TYR A C 1
ATOM 902 O O . TYR A 1 111 ? -1.985 0.397 -22.110 1.00 85.81 111 TYR A O 1
ATOM 910 N N . CYS A 1 112 ? -1.136 -1.011 -20.584 1.00 90.44 112 CYS A N 1
ATOM 911 C CA . CYS A 1 112 ? -1.245 -2.214 -21.422 1.00 90.44 112 CYS A CA 1
ATOM 912 C C . CYS A 1 112 ? -2.288 -3.234 -20.936 1.00 90.44 112 CYS A C 1
ATOM 914 O O . CYS A 1 112 ? -2.521 -4.238 -21.604 1.00 90.44 112 CYS A O 1
ATOM 916 N N . GLY A 1 113 ? -2.905 -3.026 -19.768 1.00 90.25 113 GLY A N 1
ATOM 917 C CA . GLY A 1 113 ? -3.905 -3.942 -19.212 1.00 90.25 113 GLY A CA 1
ATOM 918 C C . GLY A 1 113 ? -3.343 -5.247 -18.629 1.00 90.25 113 GLY A C 1
ATOM 919 O O . GLY A 1 113 ? -4.122 -6.106 -18.209 1.00 90.25 113 GLY A O 1
ATOM 920 N N . GLN A 1 114 ? -2.018 -5.417 -18.571 1.00 93.06 114 GLN A N 1
ATOM 921 C CA . GLN A 1 114 ? -1.392 -6.606 -17.987 1.00 93.06 114 GLN A CA 1
ATOM 922 C C . GLN A 1 114 ? -1.654 -6.686 -16.478 1.00 93.06 114 GLN A C 1
ATOM 924 O O . GLN A 1 114 ? -1.594 -5.685 -15.762 1.00 93.06 114 GLN A O 1
ATOM 929 N N . ARG A 1 115 ? -1.965 -7.888 -15.986 1.00 91.44 115 ARG A N 1
ATOM 930 C CA . ARG A 1 115 ? -2.294 -8.145 -14.578 1.00 91.44 115 ARG A CA 1
ATOM 931 C C . ARG A 1 115 ? -1.072 -8.653 -13.825 1.00 91.44 115 ARG A C 1
ATOM 933 O O . ARG A 1 115 ? -0.401 -9.564 -14.298 1.00 91.44 115 ARG A O 1
ATOM 940 N N . PHE A 1 116 ? -0.850 -8.120 -12.630 1.00 89.81 116 PHE A N 1
ATOM 941 C CA . PHE A 1 116 ? 0.289 -8.455 -11.780 1.00 89.81 116 PHE A CA 1
ATOM 942 C C . PHE A 1 116 ? -0.174 -8.943 -10.413 1.00 89.81 116 PHE A C 1
ATOM 944 O O . PHE A 1 116 ? -1.164 -8.448 -9.873 1.00 89.81 116 PHE A O 1
ATOM 951 N N . HIS A 1 117 ? 0.559 -9.905 -9.854 1.00 88.06 117 HIS A N 1
ATOM 952 C CA . HIS A 1 117 ? 0.324 -10.468 -8.517 1.00 88.06 117 HIS A CA 1
ATOM 953 C C . HIS A 1 117 ? 1.476 -10.170 -7.538 1.00 88.06 117 HIS A C 1
ATOM 955 O O . HIS A 1 117 ? 1.396 -10.539 -6.371 1.00 88.06 117 HIS A O 1
ATOM 961 N N . SER A 1 118 ? 2.526 -9.491 -8.006 1.00 88.12 118 SER A N 1
ATOM 962 C CA . SER A 1 118 ? 3.654 -8.982 -7.220 1.00 88.12 118 SER A CA 1
ATOM 963 C C . SER A 1 118 ? 3.789 -7.479 -7.474 1.00 88.12 118 SER A C 1
ATOM 965 O O . SER A 1 118 ? 3.503 -7.005 -8.580 1.00 88.12 118 SER A O 1
ATOM 967 N N . TRP A 1 119 ? 4.180 -6.733 -6.438 1.00 89.12 119 TRP A N 1
ATOM 968 C CA . TRP A 1 119 ? 4.464 -5.308 -6.566 1.00 89.12 119 TRP A CA 1
ATOM 969 C C . TRP A 1 119 ? 5.742 -5.084 -7.365 1.00 89.12 119 TRP A C 1
ATOM 971 O O . TRP A 1 119 ? 5.733 -4.245 -8.256 1.00 89.12 119 TRP A O 1
ATOM 981 N N . LEU A 1 120 ? 6.807 -5.837 -7.095 1.00 87.50 120 LEU A N 1
ATOM 982 C CA . LEU A 1 120 ? 8.089 -5.714 -7.780 1.00 87.50 120 LEU A CA 1
ATOM 983 C C . LEU A 1 120 ? 7.964 -6.013 -9.273 1.00 87.50 120 LEU A C 1
ATOM 985 O O . LEU A 1 120 ? 8.485 -5.246 -10.080 1.00 87.50 120 LEU A O 1
ATOM 989 N N . ASP A 1 121 ? 7.212 -7.049 -9.655 1.00 89.56 121 ASP A N 1
ATOM 990 C CA . ASP A 1 121 ? 6.952 -7.336 -11.073 1.00 89.56 121 ASP A CA 1
ATOM 991 C C . ASP A 1 121 ? 6.185 -6.186 -11.741 1.00 89.56 121 ASP A C 1
ATOM 993 O O . ASP A 1 121 ? 6.511 -5.763 -12.851 1.00 89.56 121 ASP A O 1
ATOM 997 N N . TYR A 1 122 ? 5.169 -5.655 -11.051 1.00 90.25 122 TYR A N 1
ATOM 998 C CA . TYR A 1 122 ? 4.389 -4.519 -11.534 1.00 90.25 122 TYR A CA 1
ATOM 999 C C . TYR A 1 122 ? 5.243 -3.252 -11.673 1.00 90.25 122 TYR A C 1
ATOM 1001 O O . TYR A 1 122 ? 5.201 -2.587 -12.707 1.00 90.25 122 TYR A O 1
ATOM 1009 N N . TYR A 1 123 ? 6.024 -2.933 -10.643 1.00 88.62 123 TYR A N 1
ATOM 1010 C CA . TYR A 1 123 ? 6.911 -1.780 -10.580 1.00 88.62 123 TYR A CA 1
ATOM 1011 C C . TYR A 1 123 ? 7.982 -1.857 -11.671 1.00 88.62 123 TYR A C 1
ATOM 1013 O O . TYR A 1 123 ? 8.159 -0.901 -12.423 1.00 88.62 123 TYR A O 1
ATOM 1021 N N . GLY A 1 124 ? 8.637 -3.013 -11.811 1.00 88.00 124 GLY A N 1
ATOM 1022 C CA . GLY A 1 124 ? 9.638 -3.267 -12.844 1.00 88.00 124 GLY A CA 1
ATOM 1023 C C . GLY A 1 124 ? 9.064 -3.109 -14.249 1.00 88.00 124 GLY A C 1
ATOM 1024 O O . GLY A 1 124 ? 9.617 -2.355 -15.045 1.00 88.00 124 GLY A O 1
ATOM 1025 N N . HIS A 1 125 ? 7.915 -3.731 -14.530 1.00 90.19 125 HIS A N 1
ATOM 1026 C CA . HIS A 1 125 ? 7.214 -3.564 -15.805 1.00 90.19 125 HIS A CA 1
ATOM 1027 C C . HIS A 1 125 ? 6.882 -2.094 -16.095 1.00 90.19 125 HIS A C 1
ATOM 1029 O O . HIS A 1 125 ? 7.143 -1.591 -17.184 1.00 90.19 125 HIS A O 1
ATOM 1035 N N . TYR A 1 126 ? 6.324 -1.380 -15.118 1.00 87.25 126 TYR A N 1
ATOM 1036 C CA . TYR A 1 126 ? 5.942 0.018 -15.287 1.00 87.25 126 TYR A CA 1
ATOM 1037 C C . TYR A 1 126 ? 7.150 0.926 -15.571 1.00 87.25 126 TYR A C 1
ATOM 1039 O O . TYR A 1 126 ? 7.101 1.765 -16.474 1.00 87.25 126 TYR A O 1
ATOM 1047 N N . GLN A 1 127 ? 8.248 0.740 -14.833 1.00 84.19 127 GLN A N 1
ATOM 1048 C CA . GLN A 1 127 ? 9.483 1.506 -15.013 1.00 84.19 127 GLN A CA 1
ATOM 1049 C C . GLN A 1 127 ? 10.147 1.226 -16.364 1.00 84.19 127 GLN A C 1
ATOM 1051 O O . GLN A 1 127 ? 10.480 2.161 -17.094 1.00 84.19 127 GLN A O 1
ATOM 1056 N N . LEU A 1 128 ? 10.332 -0.052 -16.700 1.00 85.50 128 LEU A N 1
ATOM 1057 C CA . LEU A 1 128 ? 11.090 -0.477 -17.875 1.00 85.50 128 LEU A CA 1
ATOM 1058 C C . LEU A 1 128 ? 10.316 -0.256 -19.177 1.00 85.50 128 LEU A C 1
ATOM 1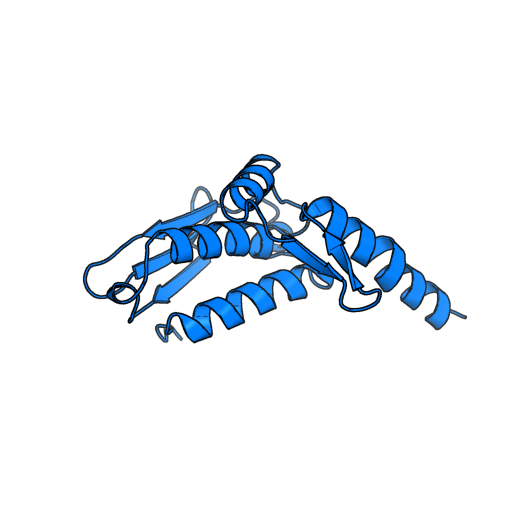060 O O . LEU A 1 128 ? 10.864 0.328 -20.112 1.00 85.50 128 LEU A O 1
ATOM 1064 N N . ASP A 1 129 ? 9.045 -0.659 -19.212 1.00 84.19 129 ASP A N 1
ATOM 1065 C CA . ASP A 1 129 ? 8.285 -0.761 -20.462 1.00 84.19 129 ASP A CA 1
ATOM 1066 C C . ASP A 1 129 ? 7.436 0.486 -20.746 1.00 84.19 129 ASP A C 1
ATOM 1068 O O . ASP A 1 129 ? 7.049 0.724 -21.885 1.00 84.19 129 ASP A O 1
ATOM 1072 N N . HIS A 1 130 ? 7.145 1.314 -19.735 1.00 83.25 130 HIS A N 1
ATOM 1073 C CA . HIS A 1 130 ? 6.305 2.508 -19.917 1.00 83.25 130 HIS A CA 1
ATOM 1074 C C . HIS A 1 130 ? 7.049 3.801 -19.591 1.00 83.25 130 HIS A C 1
ATOM 1076 O O . HIS A 1 130 ? 7.026 4.732 -20.392 1.00 83.25 130 HIS A O 1
ATOM 1082 N N . LEU A 1 131 ? 7.758 3.898 -18.464 1.00 76.06 131 LEU A N 1
ATOM 1083 C CA . LEU A 1 131 ? 8.453 5.145 -18.113 1.00 76.06 131 LEU A CA 1
ATOM 1084 C C . LEU A 1 131 ? 9.705 5.402 -18.952 1.00 76.06 131 LEU A C 1
ATOM 1086 O O . LEU A 1 131 ? 9.839 6.470 -19.559 1.00 76.06 131 LEU A O 1
ATOM 1090 N N . LEU A 1 132 ? 10.629 4.443 -18.975 1.00 65.25 132 LEU A N 1
ATOM 1091 C CA . LEU A 1 132 ? 11.922 4.608 -19.639 1.00 65.25 132 LEU A CA 1
ATOM 1092 C C . LEU A 1 132 ? 11.778 4.623 -21.166 1.00 65.25 132 LEU A C 1
ATOM 1094 O O . LEU A 1 132 ? 12.484 5.374 -21.847 1.00 65.25 132 LEU A O 1
ATOM 1098 N N . GLU A 1 133 ? 10.821 3.874 -21.716 1.00 55.19 133 GLU A N 1
ATOM 1099 C CA . GLU A 1 133 ? 10.542 3.893 -23.152 1.00 55.19 133 GLU A CA 1
ATOM 1100 C C . GLU A 1 133 ? 9.964 5.248 -23.612 1.00 55.19 133 GLU A C 1
ATOM 1102 O O . GLU A 1 133 ? 10.376 5.790 -24.644 1.00 55.19 133 GLU A O 1
ATOM 1107 N N . HIS A 1 134 ? 9.089 5.873 -22.813 1.00 53.84 134 HIS A N 1
ATOM 1108 C CA . HIS A 1 134 ? 8.568 7.213 -23.103 1.00 53.84 134 HIS A CA 1
ATOM 1109 C C . HIS A 1 134 ? 9.620 8.324 -22.967 1.00 53.84 134 HIS A C 1
ATOM 1111 O O . HIS A 1 134 ? 9.570 9.294 -23.727 1.00 53.84 134 HIS A O 1
ATOM 1117 N N . GLN A 1 135 ? 10.583 8.198 -22.048 1.00 53.94 135 GLN A N 1
ATOM 1118 C CA . GLN A 1 135 ? 11.696 9.149 -21.939 1.00 53.94 135 GLN A CA 1
ATOM 1119 C C . GLN A 1 135 ? 12.636 9.073 -23.150 1.00 53.94 135 GLN A C 1
ATOM 1121 O O . GLN A 1 135 ? 13.026 10.114 -23.676 1.00 53.94 135 GLN A O 1
ATOM 1126 N N . ARG A 1 136 ? 12.927 7.867 -23.662 1.00 51.25 136 ARG A N 1
ATOM 1127 C CA . ARG A 1 136 ? 13.721 7.692 -24.892 1.00 51.25 136 ARG A CA 1
ATOM 1128 C C . ARG A 1 136 ? 13.064 8.324 -26.119 1.00 51.25 136 ARG A C 1
ATOM 1130 O O . ARG A 1 136 ? 13.760 8.931 -26.921 1.00 51.25 136 ARG A O 1
ATOM 1137 N N . ARG A 1 137 ? 11.736 8.232 -26.253 1.00 51.75 137 ARG A N 1
ATOM 1138 C CA . ARG A 1 137 ? 10.999 8.820 -27.391 1.00 51.75 137 ARG A CA 1
ATOM 1139 C C . ARG A 1 137 ? 10.870 10.347 -27.343 1.00 51.75 137 ARG A C 1
ATOM 1141 O O . ARG A 1 137 ? 10.593 10.938 -28.374 1.00 51.75 137 ARG A O 1
ATOM 1148 N N . LYS A 1 138 ? 11.033 10.980 -26.175 1.00 49.81 138 LYS A N 1
ATOM 1149 C CA . LYS A 1 138 ? 11.002 12.451 -26.020 1.00 49.81 138 LYS A CA 1
ATOM 1150 C C . LYS A 1 138 ? 12.372 13.122 -26.160 1.00 49.81 138 LYS A C 1
ATOM 1152 O O . LYS A 1 138 ? 12.428 14.344 -26.238 1.00 49.81 138 LYS A O 1
ATOM 1157 N N . ALA A 1 139 ? 13.454 12.348 -26.120 1.00 51.59 139 ALA A N 1
ATOM 1158 C CA . ALA A 1 139 ? 14.828 12.841 -26.223 1.00 51.59 139 ALA A CA 1
ATOM 1159 C C . ALA A 1 139 ? 15.376 12.841 -27.667 1.00 51.59 139 ALA A C 1
ATOM 1161 O O . ALA A 1 139 ? 16.550 13.148 -27.865 1.00 51.59 139 ALA A O 1
ATOM 1162 N N . ILE A 1 140 ? 14.539 12.478 -28.646 1.00 46.72 140 ILE A N 1
ATOM 1163 C CA . ILE A 1 140 ? 14.794 12.499 -30.095 1.00 46.72 140 ILE A CA 1
ATOM 1164 C C . ILE A 1 140 ? 13.890 13.571 -30.698 1.00 46.72 140 ILE A C 1
ATOM 1166 O O . ILE A 1 140 ? 14.381 14.331 -31.558 1.00 46.72 140 ILE A O 1
#

Foldseek 3Di:
DQDADALVVLVVVLVVLLVVLLPDPALCRVVVHQWAWDWADDPQWIWIFIGDPPDTPDIHIHGCPVVDDVLSVLLSRLSNSCSRCRVNRDPVSLVSNCVSVVPAFPDQDPPPRRGHSGSNVVSCCCCPVPVVVVVVVVVD

Radius of gyration: 15.99 Å; chains: 1; bounding box: 36×34×50 Å